Protein AF-A0A9P8MLI7-F1 (afdb_monomer)

pLDDT: mean 71.54, std 22.02, range [31.2, 94.94]

Structure (mmCIF, N/CA/C/O backbone):
data_AF-A0A9P8MLI7-F1
#
_entry.id   AF-A0A9P8MLI7-F1
#
loop_
_atom_site.group_PDB
_atom_site.id
_atom_site.type_symbol
_atom_site.label_atom_id
_atom_site.label_alt_id
_atom_site.label_comp_id
_atom_site.label_asym_id
_atom_site.label_entity_id
_atom_site.label_seq_id
_atom_site.pdbx_PDB_ins_code
_atom_site.Cartn_x
_atom_site.Cartn_y
_atom_site.Cartn_z
_atom_site.occupancy
_atom_site.B_iso_or_equiv
_atom_site.auth_seq_id
_atom_site.auth_comp_id
_atom_site.auth_asym_id
_atom_site.auth_atom_id
_atom_site.pdbx_PDB_model_num
ATOM 1 N N . MET A 1 1 ? 6.557 33.542 -41.504 1.00 33.62 1 MET A N 1
ATOM 2 C CA . MET A 1 1 ? 6.601 32.881 -42.824 1.00 33.62 1 MET A CA 1
ATOM 3 C C . MET A 1 1 ? 7.573 31.719 -42.678 1.00 33.62 1 MET A C 1
ATOM 5 O O . MET A 1 1 ? 8.743 31.958 -42.442 1.00 33.62 1 MET A O 1
ATOM 9 N N . THR A 1 2 ? 7.033 30.547 -42.335 1.00 35.81 2 THR A N 1
ATOM 10 C CA 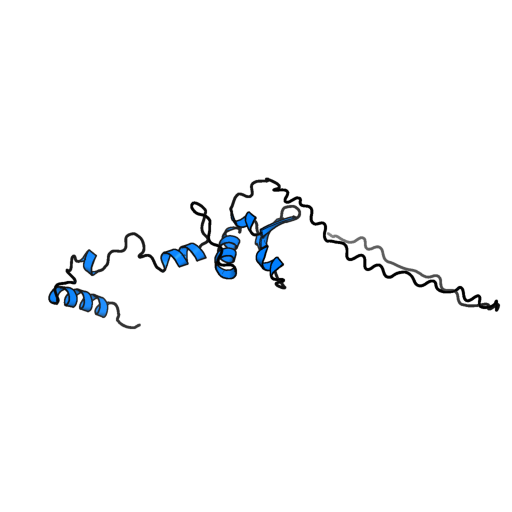. THR A 1 2 ? 6.918 29.338 -43.190 1.00 35.81 2 THR A CA 1
ATOM 11 C C . THR A 1 2 ? 8.073 28.351 -42.971 1.00 35.81 2 THR A C 1
ATOM 13 O O . THR A 1 2 ? 9.174 28.546 -43.465 1.00 35.81 2 THR A O 1
ATOM 16 N N . SER A 1 3 ? 7.773 27.270 -42.239 1.00 39.44 3 SER A N 1
ATOM 17 C CA . SER A 1 3 ? 8.160 25.900 -42.639 1.00 39.44 3 SER A CA 1
ATOM 18 C C . SER A 1 3 ? 7.579 25.632 -44.054 1.00 39.44 3 SER A C 1
ATOM 20 O O . SER A 1 3 ? 6.599 26.323 -44.370 1.00 39.44 3 SER A O 1
ATOM 22 N N . PRO A 1 4 ? 8.056 24.674 -44.888 1.00 49.69 4 PRO A N 1
ATOM 23 C CA . PRO A 1 4 ? 8.282 23.298 -44.430 1.00 49.69 4 PRO A CA 1
ATOM 24 C C . PRO A 1 4 ? 9.252 22.397 -45.253 1.00 49.69 4 PRO A C 1
ATOM 26 O O . PRO A 1 4 ? 9.899 22.830 -46.199 1.00 49.69 4 PRO A O 1
ATOM 29 N N . ASP A 1 5 ? 9.322 21.137 -44.809 1.00 32.91 5 ASP A N 1
ATOM 30 C CA . ASP A 1 5 ? 9.421 19.869 -45.556 1.00 32.91 5 ASP A CA 1
ATOM 31 C C . ASP A 1 5 ? 10.505 19.649 -46.626 1.00 32.91 5 ASP A C 1
ATOM 33 O O . ASP A 1 5 ? 10.458 20.161 -47.741 1.00 32.91 5 ASP A O 1
ATOM 37 N N . LEU A 1 6 ? 11.392 18.692 -46.329 1.00 37.69 6 LEU A N 1
ATOM 38 C CA . LEU A 1 6 ? 12.087 17.879 -47.327 1.00 37.69 6 LEU A CA 1
ATOM 39 C C . LEU A 1 6 ? 11.526 16.453 -47.264 1.00 37.69 6 LEU A C 1
ATOM 41 O O . LEU A 1 6 ? 12.043 15.578 -46.570 1.00 37.69 6 LEU A O 1
ATOM 45 N N . CYS A 1 7 ? 10.436 16.247 -48.000 1.00 33.88 7 CYS A N 1
ATOM 46 C CA . CYS A 1 7 ? 10.081 14.952 -48.563 1.00 33.88 7 CYS A CA 1
ATOM 47 C C . CYS A 1 7 ? 11.035 14.680 -49.735 1.00 33.88 7 CYS A C 1
ATOM 49 O O . CYS A 1 7 ? 11.196 15.539 -50.601 1.00 33.88 7 CYS A O 1
ATOM 51 N N . VAL A 1 8 ? 11.655 13.501 -49.785 1.00 40.34 8 VAL A N 1
ATOM 52 C CA . VAL A 1 8 ? 12.204 12.971 -51.039 1.00 40.34 8 VAL A CA 1
ATOM 53 C C . VAL A 1 8 ? 11.487 11.670 -51.340 1.00 40.34 8 VAL A C 1
ATOM 55 O O . VAL A 1 8 ? 11.559 10.698 -50.587 1.00 40.34 8 VAL A O 1
ATOM 58 N N . ASP A 1 9 ? 10.757 11.753 -52.442 1.00 31.20 9 ASP A N 1
ATOM 59 C CA . ASP A 1 9 ? 9.947 10.741 -53.083 1.00 31.20 9 ASP A CA 1
ATOM 60 C C . ASP A 1 9 ? 10.742 9.553 -53.627 1.00 31.20 9 ASP A C 1
ATOM 62 O O . ASP A 1 9 ? 11.930 9.610 -53.950 1.00 31.20 9 ASP A O 1
ATOM 66 N N . ILE A 1 10 ? 9.986 8.468 -53.739 1.00 35.88 10 ILE A N 1
ATOM 67 C CA . ILE A 1 10 ? 10.287 7.202 -54.394 1.00 35.88 10 ILE A CA 1
ATOM 68 C C . ILE A 1 10 ? 10.010 7.341 -55.904 1.00 35.88 10 ILE A C 1
ATOM 70 O O . ILE A 1 10 ? 9.126 8.099 -56.300 1.00 35.88 10 ILE A O 1
ATOM 74 N N . SER A 1 11 ? 10.637 6.454 -56.692 1.00 40.84 11 SER A N 1
ATOM 75 C CA . SER A 1 11 ? 10.323 6.040 -58.085 1.00 40.84 11 SER A CA 1
ATOM 76 C C . SER A 1 11 ? 11.246 6.680 -59.140 1.00 40.84 11 SER A C 1
ATOM 78 O O . SER A 1 11 ? 11.602 7.842 -59.031 1.00 40.84 11 SER A O 1
ATOM 80 N N . ASP A 1 12 ? 11.713 5.985 -60.18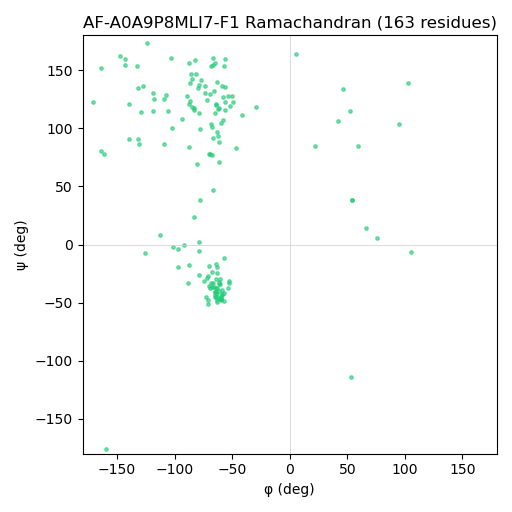2 1.00 33.06 12 ASP A N 1
ATOM 81 C CA . ASP A 1 12 ? 10.905 5.115 -61.032 1.00 33.06 12 ASP A CA 1
ATOM 82 C C . ASP A 1 12 ? 11.722 4.136 -61.918 1.00 33.06 12 ASP A C 1
ATOM 84 O O . ASP A 1 12 ? 12.866 4.388 -62.287 1.00 33.06 12 ASP A O 1
ATOM 88 N N . SER A 1 13 ? 11.046 3.017 -62.194 1.00 39.94 13 SER A N 1
ATOM 89 C CA . SER A 1 13 ? 10.980 2.168 -63.396 1.00 39.94 13 SER A CA 1
ATOM 90 C C . SER A 1 13 ? 12.206 1.694 -64.204 1.00 39.94 13 SER A C 1
ATOM 92 O O . SER A 1 13 ? 13.058 2.424 -64.695 1.00 39.94 13 SER A O 1
ATOM 94 N N . GLY A 1 14 ? 12.149 0.389 -64.503 1.00 32.62 14 GLY A N 1
ATOM 95 C CA . GLY A 1 14 ? 12.850 -0.272 -65.603 1.00 32.62 14 GLY A CA 1
ATOM 96 C C . GLY A 1 14 ? 12.253 -1.656 -65.885 1.00 32.62 14 GLY A C 1
ATOM 97 O O . GLY A 1 14 ? 12.766 -2.665 -65.410 1.00 32.62 14 GLY A O 1
ATOM 98 N N . PHE A 1 15 ? 11.132 -1.695 -66.613 1.00 35.47 15 PHE A N 1
ATOM 99 C CA . PHE A 1 15 ? 10.449 -2.907 -67.094 1.00 35.47 15 PHE A CA 1
ATOM 100 C C . PHE A 1 15 ? 11.164 -3.525 -68.314 1.00 35.47 15 PHE A C 1
ATOM 102 O O . PHE A 1 15 ? 11.568 -2.805 -69.224 1.00 35.47 15 PHE A O 1
ATOM 109 N N . GLY A 1 16 ? 11.224 -4.861 -68.388 1.00 33.25 16 GLY A N 1
ATOM 110 C CA . GLY A 1 16 ? 11.626 -5.614 -69.585 1.00 33.25 16 GLY A CA 1
ATOM 111 C C . GLY A 1 16 ? 11.383 -7.126 -69.442 1.00 33.25 16 GLY A C 1
ATOM 112 O O . GLY A 1 16 ? 11.856 -7.749 -68.497 1.00 33.25 16 GLY A O 1
ATOM 113 N N . SER A 1 17 ? 10.606 -7.698 -70.363 1.00 35.38 17 SER A N 1
ATOM 114 C CA . SER A 1 17 ? 9.955 -9.020 -70.314 1.00 35.38 17 SER A CA 1
ATOM 115 C C . SER A 1 17 ? 10.807 -10.240 -70.756 1.00 35.38 17 SER A C 1
ATOM 117 O O . SER A 1 17 ? 11.568 -10.157 -71.709 1.00 35.38 17 SER A O 1
ATOM 119 N N . VAL A 1 18 ? 10.607 -11.367 -70.043 1.00 37.12 18 VAL A N 1
ATOM 120 C CA . VAL A 1 18 ? 10.474 -12.832 -70.362 1.00 37.12 18 VAL A CA 1
ATOM 121 C C . VAL A 1 18 ? 10.697 -13.339 -71.825 1.00 37.12 18 VAL A C 1
ATOM 123 O O . VAL A 1 18 ? 10.368 -12.605 -72.749 1.00 37.12 18 VAL A O 1
ATOM 126 N N . PRO A 1 19 ? 10.904 -14.659 -72.106 1.00 45.84 19 PRO A N 1
ATOM 127 C CA . PRO A 1 19 ? 11.899 -15.670 -71.674 1.00 45.84 19 PRO A CA 1
ATOM 128 C C . PRO A 1 19 ? 12.649 -16.330 -72.876 1.00 45.84 19 PRO A C 1
ATOM 130 O O . PRO A 1 19 ? 12.228 -16.219 -74.023 1.00 45.84 19 PRO A O 1
ATOM 133 N N . ASN A 1 20 ? 13.675 -17.163 -72.638 1.00 34.66 20 ASN A N 1
ATOM 134 C CA . ASN A 1 20 ? 14.038 -18.219 -73.601 1.00 34.66 20 ASN A CA 1
ATOM 135 C C . ASN A 1 20 ? 14.411 -19.525 -72.883 1.00 34.66 20 ASN A C 1
ATOM 137 O O . ASN A 1 20 ? 15.301 -19.562 -72.034 1.00 34.66 20 ASN A O 1
ATOM 141 N N . GLN A 1 21 ? 13.673 -20.586 -73.206 1.00 34.41 21 GLN A N 1
ATOM 142 C CA . GLN A 1 21 ? 13.802 -21.925 -72.647 1.00 34.41 21 GLN A CA 1
ATOM 143 C C . GLN A 1 21 ? 14.979 -22.674 -73.287 1.00 34.41 21 GLN A C 1
ATOM 145 O O . GLN A 1 21 ? 15.117 -22.717 -74.507 1.00 34.41 21 GLN A O 1
ATOM 150 N N . ARG A 1 22 ? 15.761 -23.387 -72.469 1.00 36.50 22 ARG A N 1
ATOM 151 C CA . ARG A 1 22 ? 16.437 -24.626 -72.885 1.00 36.50 22 ARG A CA 1
ATOM 152 C C . ARG A 1 22 ? 16.204 -25.709 -71.827 1.00 36.50 22 ARG A C 1
ATOM 154 O O . ARG A 1 22 ? 16.336 -25.414 -70.639 1.00 36.50 22 ARG A O 1
ATOM 161 N N . PRO A 1 23 ? 15.857 -26.946 -72.222 1.00 41.31 23 PRO A N 1
ATOM 162 C CA . PRO A 1 23 ? 15.569 -28.019 -71.286 1.00 41.31 23 PRO A CA 1
ATOM 163 C C . PRO A 1 23 ? 16.869 -28.743 -70.927 1.00 41.31 23 PRO A C 1
ATOM 165 O O . PRO A 1 23 ? 17.542 -29.295 -71.793 1.00 41.31 23 PRO A O 1
ATOM 168 N N . ALA A 1 24 ? 17.222 -28.778 -69.647 1.00 36.75 24 ALA A N 1
ATOM 169 C CA . ALA A 1 24 ? 18.289 -29.645 -69.160 1.00 36.75 24 ALA A CA 1
ATOM 170 C C . ALA A 1 24 ? 17.878 -30.261 -67.820 1.00 36.75 24 ALA A C 1
ATOM 172 O O . ALA A 1 24 ? 18.044 -29.688 -66.752 1.00 36.75 24 ALA A O 1
ATOM 173 N N . GLN A 1 25 ? 17.249 -31.427 -67.953 1.00 38.88 25 GLN A N 1
ATOM 174 C CA . GLN A 1 25 ? 17.403 -32.614 -67.115 1.00 38.88 25 GLN A CA 1
ATOM 175 C C . GLN A 1 25 ? 17.492 -32.407 -65.593 1.00 38.88 25 GLN A C 1
ATOM 177 O O . GLN A 1 25 ? 18.519 -32.071 -65.010 1.00 38.88 25 GLN A O 1
ATOM 182 N N . ARG A 1 26 ? 16.377 -32.774 -64.952 1.00 41.56 26 ARG A N 1
ATOM 183 C CA . ARG A 1 26 ? 16.246 -33.109 -63.534 1.00 41.56 26 ARG A CA 1
ATOM 184 C C . ARG A 1 26 ? 17.430 -33.961 -63.050 1.00 41.56 26 ARG A C 1
ATOM 186 O O . ARG A 1 26 ? 17.503 -35.146 -63.362 1.00 41.56 26 ARG A O 1
ATOM 193 N N . ARG A 1 27 ? 18.276 -33.401 -62.186 1.00 37.66 27 ARG A N 1
ATOM 194 C CA . ARG A 1 27 ? 18.961 -34.181 -61.147 1.00 37.66 27 ARG A CA 1
ATOM 195 C C . ARG A 1 27 ? 18.252 -33.924 -59.828 1.00 37.66 27 ARG A C 1
ATOM 197 O O . ARG A 1 27 ? 18.441 -32.893 -59.192 1.00 37.66 27 ARG A O 1
ATOM 204 N N . ILE A 1 28 ? 17.400 -34.870 -59.451 1.00 40.69 28 ILE A N 1
ATOM 205 C CA . ILE A 1 28 ? 16.862 -34.969 -58.098 1.00 40.69 28 ILE A CA 1
ATOM 206 C C . ILE A 1 28 ? 18.046 -35.363 -57.211 1.00 40.69 28 ILE A C 1
ATOM 208 O O . ILE A 1 28 ? 18.511 -36.499 -57.259 1.00 40.69 28 ILE A O 1
ATOM 212 N N . LEU A 1 29 ? 18.584 -34.404 -56.462 1.00 44.50 29 LEU A N 1
ATOM 213 C CA . LEU A 1 29 ? 19.492 -34.696 -55.357 1.00 44.50 29 LEU A CA 1
ATOM 214 C C . LEU A 1 29 ? 18.654 -35.262 -54.201 1.00 44.50 29 LEU A C 1
ATOM 216 O O . LEU A 1 29 ? 17.581 -34.716 -53.928 1.00 44.50 29 LEU A O 1
ATOM 220 N N . PRO A 1 30 ? 19.095 -36.331 -53.514 1.00 45.84 30 PRO A N 1
ATOM 221 C CA . PRO A 1 30 ? 18.380 -36.825 -52.348 1.00 45.84 30 PRO A CA 1
ATOM 222 C C . PRO A 1 30 ? 18.364 -35.733 -51.270 1.00 45.84 30 PRO A C 1
ATOM 224 O O . PRO A 1 30 ? 19.407 -35.313 -50.767 1.00 45.84 30 PRO A O 1
ATOM 227 N N . VAL A 1 31 ? 17.159 -35.256 -50.943 1.00 47.28 31 VAL A N 1
ATOM 228 C CA . VAL A 1 31 ? 16.891 -34.432 -49.762 1.00 47.28 31 VAL A CA 1
ATOM 229 C C . VAL A 1 31 ? 17.333 -35.238 -48.549 1.00 47.28 31 VAL A C 1
ATOM 231 O O . VAL A 1 31 ? 16.699 -36.221 -48.175 1.00 47.28 31 VAL A O 1
ATOM 234 N N . GLN A 1 32 ? 18.446 -34.831 -47.948 1.00 44.44 32 GLN A N 1
ATOM 235 C CA . GLN A 1 32 ? 18.831 -35.344 -46.645 1.00 44.44 32 GLN A CA 1
ATOM 236 C C . GLN A 1 32 ? 17.878 -34.743 -45.605 1.00 44.44 32 GLN A C 1
ATOM 238 O O . GLN A 1 32 ? 17.749 -33.512 -45.551 1.00 44.44 32 GLN A O 1
ATOM 243 N N . PRO A 1 33 ? 17.184 -35.555 -44.789 1.00 44.25 33 PRO A N 1
ATOM 244 C CA . PRO A 1 33 ? 16.320 -35.027 -43.750 1.00 44.25 33 PRO A CA 1
ATOM 245 C C . PRO A 1 33 ? 17.189 -34.298 -42.722 1.00 44.25 33 PRO A C 1
ATOM 247 O O . PRO A 1 33 ? 18.009 -34.899 -42.028 1.00 44.25 33 PRO A O 1
ATOM 250 N N . ARG A 1 34 ? 17.025 -32.973 -42.637 1.00 50.72 34 ARG A N 1
ATOM 251 C CA . ARG A 1 34 ? 17.620 -32.171 -41.564 1.00 50.72 34 ARG A CA 1
ATOM 252 C C . ARG A 1 34 ? 17.102 -32.720 -40.231 1.00 50.72 34 ARG A C 1
ATOM 254 O O . ARG A 1 34 ? 15.882 -32.792 -40.069 1.00 50.72 34 ARG A O 1
ATOM 261 N N . PRO A 1 35 ? 17.966 -33.065 -39.262 1.00 48.56 35 PRO A N 1
ATOM 262 C CA . PRO A 1 35 ? 17.492 -33.384 -37.929 1.00 48.56 35 PRO A CA 1
ATOM 263 C C . PRO A 1 35 ? 16.807 -32.134 -37.372 1.00 48.56 35 PRO A C 1
ATOM 265 O O . PRO A 1 35 ? 17.443 -31.088 -37.224 1.00 48.56 35 PRO A O 1
ATOM 268 N N . LEU A 1 36 ? 15.507 -32.226 -37.083 1.00 54.66 36 LEU A N 1
ATOM 269 C CA . LEU A 1 36 ? 14.789 -31.227 -36.299 1.00 54.66 36 LEU A CA 1
ATOM 270 C C . LEU A 1 36 ? 15.316 -31.281 -34.865 1.00 54.66 36 LEU A C 1
ATOM 272 O O . LEU A 1 36 ? 14.671 -31.817 -33.964 1.00 54.66 36 LEU A O 1
ATOM 276 N N . TYR A 1 37 ? 16.493 -30.707 -34.632 1.00 46.03 37 TYR A N 1
ATOM 277 C CA . TYR A 1 37 ? 16.851 -30.315 -33.287 1.00 46.03 37 TYR A CA 1
ATOM 278 C C . TYR A 1 37 ? 15.909 -29.161 -32.922 1.00 46.03 37 TYR A C 1
ATOM 280 O O . TYR A 1 37 ? 16.061 -28.012 -33.335 1.00 46.03 37 TYR A O 1
ATOM 288 N N . ARG A 1 38 ? 14.867 -29.469 -32.148 1.00 54.50 38 ARG A N 1
ATOM 289 C CA . ARG A 1 38 ? 14.233 -28.461 -31.304 1.00 54.50 38 ARG A CA 1
ATOM 290 C C . ARG A 1 38 ? 15.307 -27.997 -30.325 1.00 54.50 38 ARG A C 1
ATOM 292 O O . ARG A 1 38 ? 15.408 -28.530 -29.224 1.00 54.50 38 A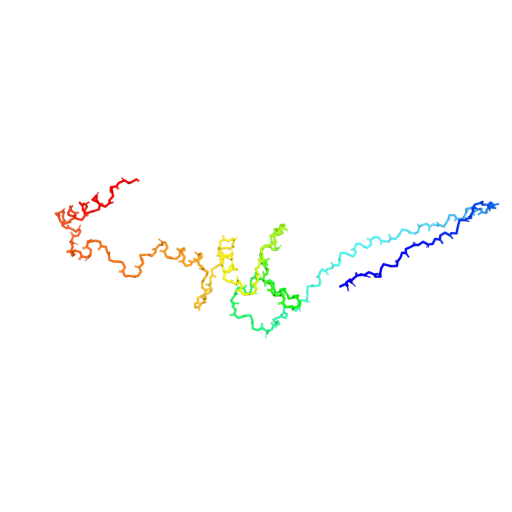RG A O 1
ATOM 299 N N . LEU A 1 39 ? 16.099 -26.993 -30.704 1.00 50.28 39 LEU A N 1
ATOM 300 C CA . LEU A 1 39 ? 16.820 -26.188 -29.728 1.00 50.28 39 LEU A CA 1
ATOM 301 C C . LEU A 1 39 ? 15.763 -25.345 -29.007 1.00 50.28 39 LEU A C 1
ATOM 303 O O . LEU A 1 39 ? 15.550 -24.167 -29.288 1.00 50.28 39 LEU A O 1
ATOM 307 N N . ARG A 1 40 ? 15.047 -25.979 -28.075 1.00 53.47 40 ARG A N 1
ATOM 308 C CA . ARG A 1 40 ? 14.408 -25.264 -26.980 1.00 53.47 40 ARG A CA 1
ATOM 309 C C . ARG A 1 40 ? 15.581 -24.645 -26.235 1.00 53.47 40 ARG A C 1
ATOM 311 O O . ARG A 1 40 ? 16.231 -25.337 -25.461 1.00 53.47 40 ARG A O 1
ATOM 318 N N . ARG A 1 41 ? 15.934 -23.397 -26.563 1.00 53.41 41 ARG A N 1
ATOM 319 C CA . ARG A 1 41 ? 16.935 -22.659 -25.791 1.00 53.41 41 ARG A CA 1
ATOM 320 C C . ARG A 1 41 ? 16.476 -22.758 -24.336 1.00 53.41 41 ARG A C 1
ATOM 322 O O . ARG A 1 41 ? 15.354 -22.326 -24.053 1.00 53.41 41 ARG A O 1
ATOM 329 N N . PRO A 1 42 ? 17.259 -23.351 -23.423 1.00 53.97 42 PRO A N 1
ATOM 330 C CA . PRO A 1 42 ? 17.028 -23.102 -22.018 1.00 53.97 42 PRO A CA 1
ATOM 331 C C . PRO A 1 42 ? 17.119 -21.585 -21.869 1.00 53.97 42 PRO A C 1
ATOM 333 O O . PRO A 1 42 ? 18.106 -20.983 -22.299 1.00 53.97 42 PRO A O 1
ATOM 336 N N . PHE A 1 43 ? 16.066 -20.949 -21.352 1.00 48.34 43 PHE A N 1
ATOM 337 C CA . PHE A 1 43 ? 16.195 -19.587 -20.841 1.00 48.34 43 PHE A CA 1
ATOM 338 C C . PHE A 1 43 ? 17.420 -19.613 -19.918 1.00 48.34 43 PHE A C 1
ATOM 340 O O . PHE A 1 43 ? 17.443 -20.488 -19.048 1.00 48.34 43 PHE A O 1
ATOM 347 N N . PRO A 1 44 ? 18.458 -18.785 -20.130 1.00 47.94 44 PRO A N 1
ATOM 348 C CA . PRO A 1 44 ? 19.659 -18.864 -19.316 1.00 47.94 44 PRO A CA 1
ATOM 349 C C . PRO A 1 44 ? 19.278 -18.628 -17.852 1.00 47.94 44 PRO A C 1
ATOM 351 O O . PRO A 1 44 ? 18.964 -17.516 -17.434 1.00 47.94 44 PRO A O 1
ATOM 354 N N . GLN A 1 45 ? 19.262 -19.716 -17.083 1.00 52.75 45 GLN A N 1
ATOM 355 C CA . GLN A 1 45 ? 19.124 -19.721 -15.633 1.00 52.75 45 GLN A CA 1
ATOM 356 C C . GLN A 1 45 ? 20.503 -19.417 -15.040 1.00 52.75 45 GLN A C 1
ATOM 358 O O . GLN A 1 45 ? 21.176 -20.290 -14.512 1.00 52.75 45 GLN A O 1
ATOM 363 N N . ALA A 1 46 ? 20.952 -18.178 -15.218 1.00 45.97 46 ALA A N 1
ATOM 364 C CA . ALA A 1 46 ? 22.106 -17.583 -14.545 1.00 45.97 46 ALA A CA 1
ATOM 365 C C . ALA A 1 46 ? 21.953 -16.063 -14.698 1.00 45.97 46 ALA A C 1
ATOM 367 O O . ALA A 1 46 ? 22.328 -15.481 -15.707 1.00 45.97 46 ALA A O 1
ATOM 368 N N . MET A 1 47 ? 21.087 -15.453 -13.893 1.00 49.81 47 MET A N 1
ATOM 369 C CA . MET A 1 47 ? 21.476 -14.794 -12.643 1.00 49.81 47 MET A CA 1
ATOM 370 C C . MET A 1 47 ? 22.491 -13.677 -12.873 1.00 49.81 47 MET A C 1
ATOM 372 O O . MET A 1 47 ? 23.681 -13.788 -12.608 1.00 49.81 47 MET A O 1
ATOM 376 N N . ASN A 1 48 ? 21.938 -12.527 -13.203 1.00 39.66 48 ASN A N 1
ATOM 377 C CA . ASN A 1 48 ? 22.314 -11.300 -12.552 1.00 39.66 48 ASN A CA 1
ATOM 378 C C . ASN A 1 48 ? 20.995 -10.644 -12.159 1.00 39.66 48 ASN A C 1
ATOM 380 O O . ASN A 1 48 ? 20.466 -9.783 -12.855 1.00 39.66 48 ASN A O 1
ATOM 384 N N . THR A 1 49 ? 20.483 -11.012 -10.980 1.00 48.00 49 THR A N 1
ATOM 385 C CA . THR A 1 49 ? 19.889 -9.997 -10.109 1.00 48.00 49 THR A CA 1
ATOM 386 C C . THR A 1 49 ? 21.015 -9.022 -9.776 1.00 48.00 49 THR A C 1
ATOM 388 O O . THR A 1 49 ? 21.569 -9.017 -8.676 1.00 48.00 49 THR A O 1
ATOM 391 N N . THR A 1 50 ? 21.438 -8.220 -10.751 1.00 43.31 50 THR A N 1
ATOM 392 C CA . THR A 1 50 ? 22.095 -6.978 -10.421 1.00 43.31 50 THR A CA 1
ATOM 393 C C . THR A 1 50 ? 21.004 -6.217 -9.695 1.00 43.31 50 THR A C 1
ATOM 395 O O . THR A 1 50 ? 20.117 -5.607 -10.283 1.00 43.31 50 THR A O 1
ATOM 398 N N . ASN A 1 51 ? 21.055 -6.298 -8.367 1.00 49.22 51 ASN A N 1
ATOM 399 C CA . ASN A 1 51 ? 20.821 -5.135 -7.546 1.00 49.22 51 ASN A CA 1
ATOM 400 C C . ASN A 1 51 ? 21.666 -4.031 -8.185 1.00 49.22 51 ASN A C 1
ATOM 402 O O . ASN A 1 51 ? 22.820 -3.825 -7.817 1.00 49.22 51 ASN A O 1
ATOM 406 N N . ARG A 1 52 ? 21.147 -3.368 -9.225 1.00 45.97 52 ARG A N 1
ATOM 407 C CA . ARG A 1 52 ? 21.645 -2.061 -9.599 1.00 45.97 52 ARG A CA 1
ATOM 408 C C . ARG A 1 52 ? 21.237 -1.208 -8.422 1.00 45.97 52 ARG A C 1
ATOM 410 O O . ARG A 1 52 ? 20.112 -0.736 -8.328 1.00 45.97 52 ARG A O 1
ATOM 417 N N . ALA A 1 53 ? 22.170 -1.130 -7.484 1.00 45.38 53 ALA A N 1
ATOM 418 C CA . ALA A 1 53 ? 22.139 -0.390 -6.244 1.00 45.38 53 ALA A CA 1
ATOM 419 C C . ALA A 1 53 ? 22.137 1.124 -6.513 1.00 45.38 53 ALA A C 1
ATOM 421 O O . ALA A 1 53 ? 22.889 1.878 -5.910 1.00 45.38 53 ALA A O 1
ATOM 422 N N . ARG A 1 54 ? 21.294 1.593 -7.438 1.00 51.03 54 ARG A N 1
ATOM 423 C CA . ARG A 1 54 ? 20.831 2.974 -7.450 1.00 51.03 54 ARG A CA 1
ATOM 424 C C . ARG A 1 54 ? 19.601 2.981 -6.562 1.00 51.03 54 ARG A C 1
ATOM 426 O O . ARG A 1 54 ? 18.502 2.756 -7.053 1.00 51.03 54 ARG A O 1
ATOM 433 N N . GLU A 1 55 ? 19.844 3.099 -5.255 1.00 52.62 55 GLU A N 1
ATOM 434 C CA . GLU A 1 55 ? 18.851 3.307 -4.195 1.00 52.62 55 GLU A CA 1
ATOM 435 C C . GLU A 1 55 ? 17.428 2.876 -4.581 1.00 52.62 55 GLU A C 1
ATOM 437 O O . GLU A 1 55 ? 16.590 3.681 -5.001 1.00 52.62 55 GLU A O 1
ATOM 442 N N . THR A 1 56 ? 17.108 1.597 -4.423 1.00 55.22 56 THR A N 1
ATOM 443 C CA . THR A 1 56 ? 15.710 1.179 -4.324 1.00 55.22 56 THR A CA 1
ATOM 444 C C . THR A 1 56 ? 15.179 1.703 -2.987 1.00 55.22 56 THR A C 1
ATOM 446 O O . THR A 1 56 ? 15.113 0.991 -1.990 1.00 55.22 56 THR A O 1
ATOM 449 N N . ARG A 1 57 ? 14.860 3.010 -2.955 1.00 68.75 57 ARG A N 1
ATOM 450 C CA . ARG A 1 57 ? 14.522 3.812 -1.759 1.00 68.75 57 ARG A CA 1
ATOM 451 C C . ARG A 1 57 ? 13.336 3.271 -0.961 1.00 68.75 57 ARG A C 1
ATOM 453 O O . ARG A 1 57 ? 13.091 3.713 0.158 1.00 68.75 57 ARG A O 1
ATOM 460 N N . CYS A 1 58 ? 12.593 2.313 -1.502 1.00 80.75 58 CYS A N 1
ATOM 461 C CA . CYS A 1 58 ? 11.484 1.694 -0.805 1.00 80.75 58 CYS A CA 1
ATOM 462 C C . CYS A 1 58 ? 11.343 0.197 -1.083 1.00 80.75 58 CYS A C 1
ATOM 464 O O . CYS A 1 58 ? 11.828 -0.356 -2.067 1.00 80.75 58 CYS A O 1
ATOM 466 N N . TRP A 1 59 ? 10.641 -0.467 -0.172 1.00 90.69 59 TRP A N 1
ATOM 467 C CA . TRP A 1 59 ? 10.538 -1.921 -0.116 1.00 90.69 59 TRP A CA 1
ATOM 468 C C . TRP A 1 59 ? 9.768 -2.540 -1.298 1.00 90.69 59 TRP A C 1
ATOM 470 O O . TRP A 1 59 ? 10.013 -3.694 -1.636 1.00 90.69 59 TRP A O 1
ATOM 480 N N . ALA A 1 60 ? 8.880 -1.788 -1.962 1.00 90.06 60 ALA A N 1
ATOM 481 C CA . ALA A 1 60 ? 8.081 -2.303 -3.082 1.00 90.06 60 ALA A CA 1
ATOM 482 C C . ALA A 1 60 ? 8.922 -2.730 -4.289 1.00 90.06 60 ALA A C 1
ATOM 484 O O . ALA A 1 60 ? 8.492 -3.584 -5.064 1.00 90.06 60 ALA A O 1
ATOM 485 N N . TRP A 1 61 ? 10.128 -2.183 -4.447 1.00 89.50 61 TRP A N 1
ATOM 486 C CA . TRP A 1 61 ? 11.030 -2.562 -5.535 1.00 89.50 61 TRP A CA 1
ATOM 487 C C . TRP A 1 61 ? 11.490 -4.023 -5.466 1.00 89.50 61 TRP A C 1
ATOM 489 O O . TRP A 1 61 ? 11.916 -4.567 -6.473 1.00 89.50 61 TRP A O 1
ATOM 499 N N . GLN A 1 62 ? 11.345 -4.693 -4.320 1.00 90.00 62 GLN A N 1
ATOM 500 C CA . GLN A 1 62 ? 11.592 -6.136 -4.207 1.00 90.00 62 GLN A CA 1
ATOM 501 C C . GLN A 1 62 ? 10.526 -6.979 -4.932 1.00 90.00 62 GLN A C 1
ATOM 503 O O . GLN A 1 62 ? 10.760 -8.148 -5.222 1.00 90.00 62 GLN A O 1
ATOM 508 N N . PHE A 1 63 ? 9.362 -6.392 -5.228 1.00 90.69 63 PHE A N 1
ATOM 509 C CA . PHE A 1 63 ? 8.200 -7.066 -5.816 1.00 90.69 63 PHE A CA 1
ATOM 510 C C . PHE A 1 63 ? 7.884 -6.602 -7.245 1.00 90.69 63 PHE A C 1
ATOM 512 O O . PHE A 1 63 ? 6.845 -6.966 -7.805 1.00 90.69 63 PHE A O 1
ATOM 519 N N . GLY A 1 64 ? 8.756 -5.798 -7.852 1.00 91.50 64 GLY A N 1
ATOM 520 C CA . GLY A 1 64 ? 8.558 -5.304 -9.206 1.00 91.50 64 GLY A CA 1
ATOM 521 C C . GLY A 1 64 ? 9.855 -5.117 -9.970 1.00 91.50 64 GLY A C 1
ATOM 522 O O . GLY A 1 64 ? 10.939 -5.067 -9.398 1.00 91.50 64 GLY A O 1
ATOM 523 N N . TYR A 1 65 ? 9.721 -5.036 -11.285 1.00 90.06 65 TYR A N 1
ATOM 524 C CA . TYR A 1 65 ? 10.816 -4.719 -12.185 1.00 90.06 65 TYR A CA 1
ATOM 525 C C . TYR A 1 65 ? 10.954 -3.207 -12.327 1.00 90.06 65 TYR A C 1
ATOM 527 O O . TYR A 1 65 ? 9.955 -2.494 -12.433 1.00 90.06 65 TYR A O 1
ATOM 535 N N . ASP A 1 66 ? 12.200 -2.746 -12.344 1.00 89.75 66 ASP A N 1
ATOM 536 C CA . ASP A 1 66 ? 12.564 -1.360 -12.612 1.00 89.75 66 ASP A CA 1
ATOM 537 C C . ASP A 1 66 ? 12.858 -1.195 -14.099 1.00 89.75 66 ASP A C 1
ATOM 539 O O . ASP A 1 66 ? 13.850 -1.722 -14.608 1.00 89.75 66 ASP A O 1
ATOM 543 N N . ILE A 1 67 ? 11.955 -0.516 -14.803 1.00 88.94 67 ILE A N 1
ATOM 544 C CA . ILE A 1 67 ? 12.119 -0.192 -16.216 1.00 88.94 67 ILE A CA 1
ATOM 545 C C . ILE A 1 67 ? 12.452 1.285 -16.317 1.00 88.94 67 ILE A C 1
ATOM 547 O O . ILE A 1 67 ? 11.626 2.141 -16.003 1.00 88.94 67 ILE A O 1
ATOM 551 N N . GLN A 1 68 ? 13.665 1.563 -16.781 1.00 88.88 68 GLN A N 1
ATOM 552 C CA . GLN A 1 68 ? 14.136 2.910 -17.050 1.00 88.88 68 GLN A CA 1
ATOM 553 C C . GLN A 1 68 ? 14.245 3.106 -18.565 1.00 88.88 68 GLN A C 1
ATOM 555 O O . GLN A 1 68 ? 14.918 2.325 -19.242 1.00 88.88 68 GLN A O 1
ATOM 560 N N . LYS A 1 69 ? 13.590 4.139 -19.089 1.00 87.56 69 LYS A N 1
ATOM 561 C CA . LYS A 1 69 ? 13.706 4.582 -20.477 1.00 87.56 69 LYS A CA 1
ATOM 562 C C . LYS A 1 69 ? 13.980 6.080 -20.467 1.00 87.56 69 LYS A C 1
ATOM 564 O O . LYS A 1 69 ? 13.104 6.831 -20.073 1.00 87.56 69 LYS A O 1
ATOM 569 N N . GLU A 1 70 ? 15.163 6.493 -20.918 1.00 87.25 70 GLU A N 1
ATOM 570 C CA . GLU A 1 70 ? 15.573 7.907 -20.898 1.00 87.25 70 GLU A CA 1
ATOM 571 C C . GLU A 1 70 ? 15.403 8.485 -19.474 1.00 87.25 70 GLU A C 1
ATOM 573 O O . GLU A 1 70 ? 16.051 7.985 -18.544 1.00 87.25 70 GLU A O 1
ATOM 578 N N . ASP A 1 71 ? 14.491 9.444 -19.301 1.00 84.81 71 ASP A N 1
ATOM 579 C CA . ASP A 1 71 ? 14.129 10.061 -18.019 1.00 84.81 71 ASP A CA 1
ATOM 580 C C . ASP A 1 71 ? 12.872 9.453 -17.362 1.00 84.81 71 ASP A C 1
ATOM 582 O O . ASP A 1 71 ? 12.548 9.768 -16.217 1.00 84.81 71 ASP A O 1
ATOM 586 N N . ASP A 1 72 ? 12.204 8.508 -18.025 1.00 86.94 72 ASP A N 1
ATOM 587 C CA . ASP A 1 72 ? 11.062 7.784 -17.476 1.00 86.94 72 ASP A CA 1
ATOM 588 C C . ASP A 1 72 ? 11.524 6.572 -16.666 1.00 86.94 72 ASP A C 1
ATOM 590 O O . ASP A 1 72 ? 12.160 5.643 -17.177 1.00 86.94 72 ASP A O 1
ATOM 594 N N . ARG A 1 73 ? 11.121 6.517 -15.396 1.00 88.56 73 ARG A N 1
ATOM 595 C CA . ARG A 1 73 ? 11.316 5.342 -14.540 1.00 88.56 73 ARG A CA 1
ATOM 596 C C . ARG A 1 73 ? 9.976 4.781 -14.090 1.00 88.56 73 ARG A C 1
ATOM 598 O O . ARG A 1 73 ? 9.164 5.485 -13.489 1.00 88.56 73 ARG A O 1
ATOM 605 N N . ARG A 1 74 ? 9.752 3.489 -14.337 1.00 91.44 74 ARG A N 1
ATOM 606 C CA . ARG A 1 74 ? 8.504 2.790 -14.011 1.00 91.44 74 ARG A CA 1
ATOM 607 C C . ARG A 1 74 ? 8.765 1.527 -13.201 1.00 91.44 74 ARG A C 1
ATOM 609 O O . ARG A 1 74 ? 9.639 0.726 -13.517 1.00 91.44 74 ARG A O 1
ATOM 616 N N . TRP A 1 75 ? 7.940 1.334 -12.182 1.00 92.50 75 TRP A N 1
ATOM 6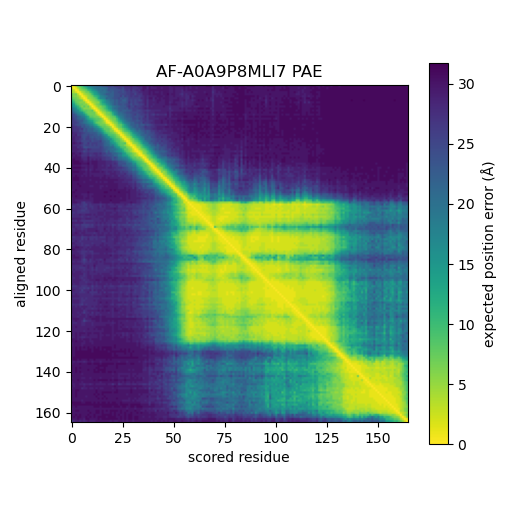17 C CA . TRP A 1 75 ? 7.801 0.090 -11.443 1.00 92.50 75 TRP A CA 1
ATOM 618 C C . TRP A 1 75 ? 6.740 -0.778 -12.119 1.00 92.50 75 TRP A C 1
ATOM 620 O O . TRP A 1 75 ? 5.617 -0.322 -12.335 1.00 92.50 75 TRP A O 1
ATOM 630 N N . ILE A 1 76 ? 7.062 -2.033 -12.431 1.00 92.19 76 ILE A N 1
ATOM 631 C CA . ILE A 1 76 ? 6.102 -3.000 -12.985 1.00 92.19 76 ILE A CA 1
ATOM 632 C C . ILE A 1 76 ? 5.961 -4.188 -12.049 1.00 92.19 76 ILE A C 1
ATOM 634 O O . ILE A 1 76 ? 6.956 -4.798 -11.668 1.00 92.19 76 ILE A O 1
ATOM 638 N N . CYS A 1 77 ? 4.728 -4.569 -11.723 1.00 93.94 77 CYS A N 1
ATOM 639 C CA . CYS A 1 77 ? 4.482 -5.674 -10.808 1.00 93.94 77 CYS A CA 1
ATOM 640 C C . CYS A 1 77 ? 4.988 -7.016 -11.360 1.00 93.94 77 CYS A C 1
ATOM 642 O O . CYS A 1 77 ? 4.515 -7.519 -12.384 1.00 93.94 77 CYS A O 1
ATOM 644 N N . GLN A 1 78 ? 5.901 -7.652 -10.622 1.00 93.44 78 GLN A N 1
ATOM 645 C CA . GLN A 1 78 ? 6.446 -8.957 -10.983 1.00 93.44 78 GLN A CA 1
ATOM 646 C C . GLN A 1 78 ? 5.400 -10.071 -10.852 1.00 93.44 78 GLN A C 1
ATOM 648 O O . GLN A 1 78 ? 5.360 -10.987 -11.675 1.00 93.44 78 GLN A O 1
ATOM 653 N N . ALA A 1 79 ? 4.541 -10.006 -9.832 1.00 91.88 79 ALA A N 1
ATOM 654 C CA . ALA A 1 79 ? 3.504 -11.008 -9.606 1.00 91.88 79 ALA A CA 1
ATOM 655 C C . ALA A 1 79 ? 2.428 -10.979 -10.707 1.00 91.88 79 ALA A C 1
ATOM 657 O O . ALA A 1 79 ? 1.992 -12.045 -11.141 1.00 91.88 79 ALA A O 1
ATOM 658 N N . CYS A 1 80 ? 2.061 -9.800 -11.223 1.00 93.19 80 CYS A N 1
ATOM 659 C CA . CYS A 1 80 ? 1.177 -9.683 -12.388 1.00 93.19 80 CYS A CA 1
ATOM 660 C C . CYS A 1 80 ? 1.766 -10.372 -13.626 1.00 93.19 80 CYS A C 1
ATOM 662 O O . CYS A 1 80 ? 1.087 -11.172 -14.268 1.00 93.19 80 CYS A O 1
ATOM 664 N N . ILE A 1 81 ? 3.048 -10.130 -13.917 1.00 90.25 81 ILE A N 1
ATOM 665 C CA . ILE A 1 81 ? 3.737 -10.759 -15.054 1.00 90.25 81 ILE A CA 1
ATOM 666 C C . ILE A 1 81 ? 3.774 -12.282 -14.895 1.00 90.25 81 ILE A C 1
ATOM 668 O O . ILE A 1 81 ? 3.440 -13.006 -15.829 1.00 90.25 81 ILE A O 1
ATOM 672 N N . ARG A 1 82 ? 4.122 -12.787 -13.703 1.00 89.94 82 ARG A N 1
ATOM 673 C CA . ARG A 1 82 ? 4.156 -14.236 -13.427 1.00 89.94 82 ARG A CA 1
ATOM 674 C C . ARG A 1 82 ? 2.787 -14.902 -13.579 1.00 89.94 82 ARG A C 1
ATOM 676 O O . ARG A 1 82 ? 2.725 -16.059 -13.977 1.00 89.94 82 ARG A O 1
ATOM 683 N N . LYS A 1 83 ? 1.701 -14.181 -13.284 1.00 88.81 83 LYS A N 1
ATOM 684 C CA . LYS A 1 83 ? 0.316 -14.636 -13.493 1.00 88.81 83 LYS A CA 1
ATOM 685 C C . LYS A 1 83 ? -0.151 -14.523 -14.955 1.00 88.81 83 LYS A C 1
ATOM 687 O O . LYS A 1 83 ? -1.302 -14.839 -15.233 1.00 88.81 83 LYS A O 1
ATOM 692 N N . ASN A 1 84 ? 0.713 -14.081 -15.874 1.00 82.50 84 ASN A N 1
ATOM 693 C CA . ASN A 1 84 ? 0.413 -13.863 -17.291 1.00 82.50 84 ASN A CA 1
ATOM 694 C C . ASN A 1 84 ? -0.804 -12.948 -17.528 1.00 82.50 84 ASN A C 1
ATOM 696 O O . ASN A 1 84 ? -1.615 -13.178 -18.425 1.00 82.50 84 ASN A O 1
ATOM 700 N N . THR A 1 85 ? -0.963 -11.909 -16.702 1.00 79.38 85 THR A N 1
ATOM 701 C CA . THR A 1 85 ? -2.016 -10.911 -16.920 1.00 79.38 85 THR A CA 1
ATOM 702 C C . THR A 1 85 ? -1.737 -10.151 -18.214 1.00 79.38 85 THR A C 1
ATOM 704 O O . THR A 1 85 ? -0.624 -9.650 -18.373 1.00 79.38 85 THR A O 1
ATOM 707 N N . LEU A 1 86 ? -2.745 -9.997 -19.083 1.00 78.56 86 LEU A N 1
ATOM 708 C CA . LEU A 1 86 ? -2.621 -9.289 -20.370 1.00 78.56 86 LEU A CA 1
ATOM 709 C C . LEU A 1 86 ? -2.034 -7.876 -20.225 1.00 78.56 86 LEU A C 1
ATOM 711 O O . LEU A 1 86 ? -1.296 -7.422 -21.090 1.00 78.56 86 LEU A O 1
ATOM 715 N N . HIS A 1 87 ? -2.331 -7.209 -19.108 1.00 84.19 87 HIS A N 1
ATOM 716 C CA . HIS A 1 87 ? -1.819 -5.882 -18.787 1.00 84.19 87 HIS A CA 1
ATOM 717 C C . HIS A 1 87 ? -1.278 -5.874 -17.355 1.00 84.19 87 HIS A C 1
ATOM 719 O O . HIS A 1 87 ? -2.036 -5.634 -16.410 1.00 84.19 87 HIS A O 1
ATOM 725 N N . PRO A 1 88 ? 0.021 -6.161 -17.158 1.00 89.50 88 PRO A N 1
ATOM 726 C CA . PRO A 1 88 ? 0.640 -6.042 -15.852 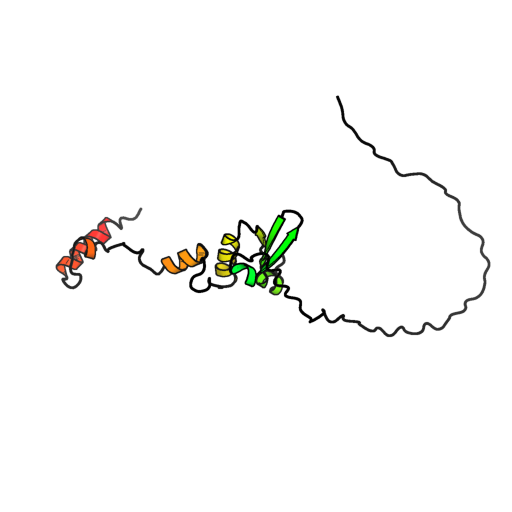1.00 89.50 88 PRO A CA 1
ATOM 727 C C . PRO A 1 88 ? 0.522 -4.615 -15.326 1.00 89.50 88 PRO A C 1
ATOM 729 O O . PRO A 1 88 ? 0.751 -3.638 -16.045 1.00 89.50 88 PRO A O 1
ATOM 732 N N . ARG A 1 89 ? 0.171 -4.492 -14.047 1.00 92.50 89 ARG A N 1
ATOM 733 C CA . ARG A 1 89 ? 0.036 -3.185 -13.415 1.00 92.50 89 ARG A CA 1
ATOM 734 C C . ARG A 1 89 ? 1.414 -2.543 -13.265 1.00 92.50 89 ARG A C 1
ATOM 736 O O . ARG A 1 89 ? 2.352 -3.168 -12.767 1.00 92.50 89 ARG A O 1
ATOM 743 N N . HIS A 1 90 ? 1.516 -1.300 -13.714 1.00 92.69 90 HIS A N 1
ATOM 744 C CA . HIS A 1 90 ? 2.731 -0.503 -13.655 1.00 92.69 90 HIS A CA 1
ATOM 745 C C . HIS A 1 90 ? 2.425 0.887 -13.105 1.00 92.69 90 HIS A C 1
ATOM 747 O O . HIS A 1 90 ? 1.300 1.376 -13.220 1.00 92.69 90 HIS A O 1
ATOM 753 N N . PHE A 1 91 ? 3.431 1.507 -12.502 1.00 92.19 91 PHE A N 1
ATOM 754 C CA . PHE A 1 91 ? 3.354 2.836 -11.911 1.00 92.19 91 PHE A CA 1
ATOM 755 C C . PHE A 1 91 ? 4.662 3.581 -12.150 1.00 92.19 91 PHE A C 1
ATOM 757 O O . PHE A 1 91 ? 5.712 2.964 -12.309 1.00 92.19 91 PHE A O 1
ATOM 764 N N . GLU A 1 92 ? 4.612 4.904 -12.159 1.00 90.81 92 GLU A N 1
ATOM 765 C CA . GLU A 1 92 ? 5.814 5.739 -12.186 1.00 90.81 92 GLU A CA 1
ATOM 766 C C . GLU A 1 92 ? 6.585 5.626 -10.867 1.00 90.81 92 GLU A C 1
ATOM 768 O O . GLU A 1 92 ? 6.005 5.338 -9.815 1.00 90.81 92 GLU A O 1
ATOM 773 N N . ALA A 1 93 ? 7.899 5.849 -10.919 1.00 85.38 93 ALA A N 1
ATOM 774 C CA . ALA A 1 93 ? 8.764 5.768 -9.746 1.00 85.38 93 ALA A CA 1
ATOM 775 C C . ALA A 1 93 ? 8.368 6.762 -8.641 1.00 85.38 93 ALA A C 1
ATOM 777 O O . ALA A 1 93 ? 8.447 6.413 -7.463 1.00 85.38 93 ALA A O 1
ATOM 778 N N . ASP A 1 94 ? 7.878 7.947 -9.008 1.00 86.88 94 ASP A N 1
ATOM 779 C CA . ASP A 1 94 ? 7.365 8.946 -8.061 1.00 86.88 94 ASP A CA 1
ATOM 780 C C . ASP A 1 94 ? 6.020 8.516 -7.449 1.00 86.88 94 ASP A C 1
ATOM 782 O O . ASP A 1 94 ? 5.713 8.791 -6.288 1.00 86.88 94 ASP A O 1
ATOM 786 N N . GLY A 1 95 ? 5.239 7.730 -8.196 1.00 87.19 95 GLY A N 1
ATOM 787 C CA . GLY A 1 95 ? 3.939 7.182 -7.808 1.00 87.19 95 GLY A CA 1
ATOM 788 C C . GLY A 1 95 ? 4.004 5.896 -6.978 1.00 87.19 95 GLY A C 1
ATOM 789 O O . GLY A 1 95 ? 3.046 5.119 -6.970 1.00 87.19 95 GLY A O 1
ATOM 790 N N . ILE A 1 96 ? 5.105 5.634 -6.270 1.00 87.94 96 ILE A N 1
ATOM 791 C CA . ILE A 1 96 ? 5.376 4.328 -5.648 1.00 87.94 96 ILE A CA 1
ATOM 792 C C . ILE A 1 96 ? 4.375 3.916 -4.555 1.00 87.94 96 ILE A C 1
ATOM 794 O O . ILE A 1 96 ? 4.227 2.734 -4.247 1.00 87.94 96 ILE A O 1
ATOM 798 N N . HIS A 1 97 ? 3.622 4.867 -3.993 1.00 90.50 97 HIS A N 1
ATOM 799 C CA . HIS A 1 97 ? 2.546 4.567 -3.045 1.00 90.50 97 HIS A CA 1
ATOM 800 C C . HIS A 1 97 ? 1.406 3.753 -3.682 1.00 90.50 97 HIS A C 1
ATOM 802 O O . HIS A 1 97 ? 0.772 2.928 -3.017 1.00 90.50 97 HIS A O 1
ATOM 808 N N . ASN A 1 98 ? 1.185 3.929 -4.988 1.00 92.88 98 ASN A N 1
ATOM 809 C CA . ASN A 1 98 ? 0.219 3.146 -5.753 1.00 92.88 98 ASN A CA 1
ATOM 810 C C . ASN A 1 98 ? 0.651 1.679 -5.863 1.00 92.88 98 ASN A C 1
ATOM 812 O O . ASN A 1 98 ? -0.196 0.787 -5.796 1.00 92.88 98 ASN A O 1
ATOM 816 N N . ALA A 1 99 ? 1.962 1.423 -5.929 1.00 92.38 99 ALA A N 1
ATOM 817 C CA . ALA A 1 99 ? 2.502 0.070 -5.871 1.00 92.38 99 ALA A CA 1
ATOM 818 C C . ALA A 1 99 ? 2.218 -0.589 -4.513 1.00 92.38 99 ALA A C 1
ATOM 820 O O . ALA A 1 99 ? 1.799 -1.741 -4.493 1.00 92.38 99 ALA A O 1
ATOM 821 N N . TYR A 1 100 ? 2.339 0.128 -3.386 1.00 93.69 100 TYR A N 1
ATOM 822 C CA . TYR A 1 100 ? 1.981 -0.430 -2.069 1.00 93.69 100 TYR A CA 1
ATOM 823 C C . TYR A 1 100 ? 0.512 -0.852 -2.004 1.00 93.69 100 TYR A C 1
ATOM 825 O O . TYR A 1 100 ? 0.199 -1.939 -1.525 1.00 93.69 100 TYR A O 1
ATOM 833 N N . ASN A 1 101 ? -0.393 -0.002 -2.500 1.00 94.31 101 ASN A N 1
ATOM 834 C CA . ASN A 1 101 ? -1.822 -0.309 -2.524 1.00 94.31 101 ASN A CA 1
ATOM 835 C C . ASN A 1 101 ? -2.123 -1.524 -3.411 1.00 94.31 101 ASN A C 1
ATOM 837 O O . ASN A 1 101 ? -2.901 -2.381 -3.013 1.00 94.31 101 ASN A O 1
ATOM 841 N N . HIS A 1 102 ? -1.493 -1.612 -4.584 1.00 94.94 102 HIS A N 1
ATOM 842 C CA . HIS A 1 102 ? -1.628 -2.752 -5.490 1.00 94.94 102 HIS A CA 1
ATOM 843 C C . HIS A 1 102 ? -1.108 -4.054 -4.863 1.00 94.94 102 HIS A C 1
ATOM 845 O O . HIS A 1 102 ? -1.807 -5.064 -4.861 1.00 94.94 102 HIS A O 1
ATOM 851 N N . LEU A 1 103 ? 0.087 -4.023 -4.265 1.00 94.12 103 LEU A N 1
ATOM 852 C CA . LEU A 1 103 ? 0.668 -5.170 -3.563 1.00 94.12 103 LEU A CA 1
ATOM 853 C C . LEU A 1 103 ? -0.254 -5.667 -2.441 1.00 94.12 103 LEU A C 1
ATOM 855 O O . LEU A 1 103 ? -0.458 -6.873 -2.306 1.00 94.12 103 LEU A O 1
ATOM 859 N N . PHE A 1 104 ? -0.860 -4.750 -1.687 1.00 94.38 104 PHE A N 1
ATOM 860 C CA . PHE A 1 104 ? -1.796 -5.100 -0.624 1.00 94.38 104 PHE A CA 1
ATOM 861 C C . PHE A 1 104 ? -3.127 -5.647 -1.162 1.00 94.38 104 PHE A C 1
ATOM 863 O O . PHE A 1 104 ? -3.549 -6.725 -0.753 1.00 94.38 104 PHE A O 1
ATOM 870 N N . ASN A 1 105 ? -3.775 -4.943 -2.094 1.00 94.12 105 ASN A N 1
ATOM 871 C CA . ASN A 1 105 ? -5.115 -5.291 -2.575 1.00 94.12 105 ASN A CA 1
ATOM 872 C C . ASN A 1 105 ? -5.126 -6.538 -3.471 1.00 94.12 105 ASN A C 1
ATOM 874 O O . ASN A 1 105 ? -5.978 -7.404 -3.307 1.00 94.12 105 ASN A O 1
ATOM 878 N N . ASP A 1 106 ? -4.187 -6.635 -4.414 1.00 93.12 106 ASP A N 1
ATOM 879 C CA . ASP A 1 106 ? -4.215 -7.651 -5.475 1.00 93.12 106 ASP A CA 1
ATOM 880 C C . ASP A 1 106 ? -3.340 -8.874 -5.157 1.00 93.12 106 ASP A C 1
ATOM 882 O O . ASP A 1 106 ? -3.476 -9.946 -5.766 1.00 93.12 106 ASP A O 1
ATOM 886 N N . HIS A 1 107 ? -2.392 -8.723 -4.228 1.00 93.00 107 HIS A N 1
ATOM 887 C CA . HIS A 1 107 ? -1.445 -9.776 -3.856 1.00 93.00 107 HIS A CA 1
ATOM 888 C C . HIS A 1 107 ? -1.422 -10.094 -2.358 1.00 93.00 107 HIS A C 1
ATOM 890 O O . HIS A 1 107 ? -0.774 -11.066 -1.977 1.00 93.00 107 HIS A O 1
ATOM 896 N N . GLY A 1 108 ? -2.124 -9.331 -1.512 1.00 91.12 108 GLY A N 1
ATOM 897 C CA . GLY A 1 108 ? -2.133 -9.546 -0.062 1.00 91.12 108 GLY A CA 1
ATOM 898 C C . GLY A 1 108 ? -0.782 -9.287 0.613 1.00 91.12 108 GLY A C 1
ATOM 899 O O . GLY A 1 108 ? -0.579 -9.685 1.760 1.00 91.12 108 GLY A O 1
ATOM 900 N N . ILE A 1 109 ? 0.158 -8.642 -0.082 1.00 91.94 109 ILE A N 1
ATOM 901 C CA . ILE A 1 109 ? 1.503 -8.364 0.422 1.00 91.94 109 ILE A CA 1
ATOM 902 C C . ILE A 1 109 ? 1.436 -7.101 1.280 1.00 91.94 109 ILE A C 1
ATOM 904 O O . ILE A 1 109 ? 1.139 -6.011 0.792 1.00 91.94 109 ILE A O 1
ATOM 908 N N . ARG A 1 110 ? 1.721 -7.259 2.572 1.00 92.38 110 ARG A N 1
ATOM 909 C CA . ARG A 1 110 ? 1.781 -6.163 3.547 1.00 92.38 110 ARG A CA 1
ATOM 910 C C . ARG A 1 110 ? 3.164 -5.528 3.581 1.00 92.38 110 ARG A C 1
ATOM 912 O O . ARG A 1 110 ? 4.160 -6.181 3.259 1.00 92.38 110 ARG A O 1
ATOM 919 N N . ALA A 1 111 ? 3.233 -4.272 4.013 1.00 90.62 111 ALA A N 1
ATOM 920 C CA . ALA A 1 111 ? 4.519 -3.635 4.238 1.00 90.62 111 ALA A CA 1
ATOM 921 C C . ALA A 1 111 ? 5.293 -4.363 5.356 1.00 90.62 111 ALA A C 1
ATOM 923 O O . ALA A 1 111 ? 4.708 -4.721 6.384 1.00 90.62 111 ALA A O 1
ATOM 924 N N . PRO A 1 112 ? 6.617 -4.546 5.202 1.00 89.06 112 PRO A N 1
ATOM 925 C CA . PRO A 1 112 ? 7.454 -5.060 6.277 1.00 89.06 112 PRO A CA 1
ATOM 926 C C . PRO A 1 112 ? 7.355 -4.191 7.546 1.00 89.06 112 PRO A C 1
ATOM 928 O O . PRO A 1 112 ? 7.090 -2.985 7.451 1.00 89.06 112 PRO A O 1
ATOM 931 N N . PRO A 1 113 ? 7.604 -4.758 8.740 1.00 86.38 113 PRO A N 1
ATOM 932 C CA . PRO A 1 113 ? 7.577 -3.995 9.983 1.00 86.38 113 PRO A CA 1
ATOM 933 C C . PRO A 1 113 ? 8.551 -2.810 9.914 1.00 86.38 113 PRO A C 1
ATOM 935 O O . PRO A 1 113 ? 9.672 -2.929 9.421 1.00 86.38 113 PRO A O 1
ATOM 938 N N . GLY A 1 114 ? 8.095 -1.639 10.365 1.00 84.38 114 GLY A N 1
ATOM 939 C CA . GLY A 1 114 ? 8.874 -0.397 10.311 1.00 84.38 114 GLY A CA 1
ATOM 940 C C . GLY A 1 114 ? 8.974 0.255 8.925 1.00 84.38 114 GLY A C 1
ATOM 941 O O . GLY A 1 114 ? 9.680 1.251 8.777 1.00 84.38 114 GLY A O 1
ATOM 942 N N . ARG A 1 115 ? 8.284 -0.261 7.898 1.00 88.19 115 ARG A N 1
ATOM 943 C CA . ARG A 1 115 ? 8.243 0.346 6.559 1.00 88.19 115 ARG A CA 1
ATOM 944 C C . ARG A 1 115 ? 6.933 1.081 6.294 1.00 88.19 115 ARG A C 1
ATOM 946 O O . ARG A 1 115 ? 5.908 0.857 6.937 1.00 88.19 115 ARG A O 1
ATOM 953 N N . THR A 1 116 ? 6.971 1.969 5.304 1.00 87.88 116 THR A N 1
ATOM 954 C CA . THR A 1 116 ? 5.805 2.741 4.876 1.00 87.88 116 THR A CA 1
ATOM 955 C C . THR A 1 116 ? 4.721 1.827 4.316 1.00 87.88 116 THR A C 1
ATOM 957 O O . THR A 1 116 ? 4.931 1.149 3.310 1.00 87.88 116 THR A O 1
ATOM 960 N N . LYS A 1 117 ? 3.549 1.865 4.951 1.00 90.31 117 LYS A N 1
ATOM 961 C CA . LYS A 1 117 ? 2.328 1.181 4.513 1.00 90.31 117 LYS A CA 1
ATOM 962 C C . LYS A 1 117 ? 1.596 1.962 3.428 1.00 90.31 117 LYS A C 1
ATOM 964 O O . LYS A 1 117 ? 1.561 3.197 3.476 1.00 90.31 117 LYS A O 1
ATOM 969 N N . GLY A 1 11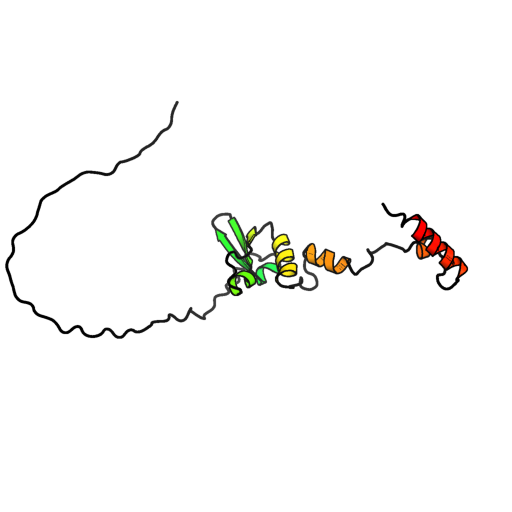8 ? 0.953 1.241 2.512 1.00 87.19 118 GLY A N 1
ATOM 970 C CA . GLY A 1 118 ? -0.010 1.819 1.574 1.00 87.19 118 GLY A CA 1
ATOM 971 C C . GLY A 1 118 ? -1.259 2.333 2.292 1.00 87.19 118 GLY A C 1
ATOM 972 O O . GLY A 1 118 ? -1.620 1.846 3.365 1.00 87.19 118 GLY A O 1
ATOM 973 N N . THR A 1 119 ? -1.949 3.310 1.709 1.00 90.25 119 THR A N 1
ATOM 974 C CA . THR A 1 119 ? -3.243 3.796 2.215 1.00 90.25 119 THR A CA 1
ATOM 975 C C . THR A 1 119 ? -4.266 2.675 2.397 1.00 90.25 119 THR A C 1
ATOM 977 O O . THR A 1 119 ? -5.015 2.705 3.368 1.00 90.25 119 THR A O 1
ATOM 980 N N . ALA A 1 120 ? -4.283 1.680 1.505 1.00 88.12 120 ALA A N 1
ATOM 981 C CA . ALA A 1 120 ? -5.198 0.547 1.587 1.00 88.12 120 ALA A CA 1
ATOM 982 C C . ALA A 1 120 ? -4.922 -0.308 2.833 1.00 88.12 120 ALA A C 1
ATOM 984 O O . ALA A 1 120 ? -5.842 -0.598 3.595 1.00 88.12 120 ALA A O 1
ATOM 985 N N . GLU A 1 121 ? -3.649 -0.607 3.101 1.00 89.94 121 GLU A N 1
ATOM 986 C CA . GLU A 1 121 ? -3.231 -1.327 4.306 1.00 89.94 121 GLU A CA 1
ATOM 987 C C . GLU A 1 121 ? -3.544 -0.522 5.575 1.00 89.94 121 GLU A C 1
ATOM 989 O O . GLU A 1 121 ? -4.120 -1.057 6.517 1.00 89.94 121 GLU A O 1
ATOM 994 N N . LYS A 1 122 ? -3.247 0.787 5.588 1.00 88.56 122 LYS A N 1
ATOM 995 C CA . LYS A 1 122 ? -3.572 1.663 6.727 1.00 88.56 122 LYS A CA 1
ATOM 996 C C . LYS A 1 122 ? -5.070 1.678 7.029 1.00 88.56 122 LYS A C 1
ATOM 998 O O . LYS A 1 122 ? -5.445 1.588 8.193 1.00 88.56 122 LYS A O 1
ATOM 1003 N N . LYS A 1 123 ? -5.913 1.771 5.994 1.00 87.38 123 LYS A N 1
ATOM 1004 C CA . LYS A 1 123 ? -7.377 1.734 6.127 1.00 87.38 123 LYS A CA 1
ATOM 1005 C C . LYS A 1 123 ? -7.868 0.383 6.646 1.00 87.38 123 LYS A C 1
ATOM 1007 O O . LYS A 1 123 ? -8.768 0.342 7.480 1.00 87.38 123 LYS A O 1
ATOM 1012 N N . ALA A 1 124 ? -7.281 -0.714 6.171 1.00 86.12 124 ALA A N 1
ATOM 1013 C CA . ALA A 1 124 ? -7.610 -2.052 6.652 1.00 86.12 124 ALA A CA 1
ATOM 1014 C C . ALA A 1 124 ? -7.231 -2.229 8.132 1.00 86.12 124 ALA A C 1
ATOM 1016 O O . ALA A 1 124 ? -8.034 -2.734 8.914 1.00 86.12 124 ALA A O 1
ATOM 1017 N N . ASP A 1 125 ? -6.054 -1.747 8.533 1.00 85.69 125 ASP A N 1
ATOM 1018 C CA . ASP A 1 125 ? -5.599 -1.791 9.924 1.00 85.69 125 ASP A CA 1
ATOM 1019 C C . ASP A 1 125 ? -6.430 -0.867 10.836 1.00 85.69 125 ASP A C 1
ATOM 1021 O O . ASP A 1 125 ? -6.656 -1.192 12.003 1.00 85.69 125 ASP A O 1
ATOM 1025 N N . SER A 1 126 ? -6.918 0.269 10.319 1.00 79.25 126 SER A N 1
ATOM 1026 C CA . SER A 1 126 ? -7.776 1.189 11.074 1.00 79.25 126 SER A CA 1
ATOM 1027 C C . SER A 1 126 ? -9.228 0.732 11.161 1.00 79.25 126 SER A C 1
ATOM 1029 O O . SER A 1 126 ? -9.899 1.090 12.116 1.00 79.25 126 SER A O 1
ATOM 1031 N N . LYS A 1 127 ? -9.742 -0.064 10.214 1.00 74.19 127 LYS A N 1
ATOM 1032 C CA . LYS A 1 127 ? -11.148 -0.511 10.238 1.00 74.19 127 LYS A CA 1
ATOM 1033 C C . LYS A 1 127 ? -11.484 -1.335 11.489 1.00 74.19 127 LYS A C 1
ATOM 1035 O O . LYS A 1 127 ? -12.610 -1.281 11.965 1.00 74.19 127 LYS A O 1
ATOM 1040 N N . ASN A 1 128 ? -10.497 -2.041 12.041 1.00 62.59 128 ASN A N 1
ATOM 1041 C CA . ASN A 1 128 ? -10.644 -2.836 13.263 1.00 62.59 128 ASN A CA 1
ATOM 1042 C C . ASN A 1 128 ? -10.073 -2.151 14.515 1.00 62.59 128 ASN A C 1
ATOM 1044 O O . ASN A 1 128 ? -10.157 -2.708 15.608 1.00 62.59 128 ASN A O 1
ATOM 1048 N N . ARG A 1 129 ? -9.478 -0.959 14.385 1.00 64.56 129 ARG A N 1
ATOM 1049 C CA . ARG A 1 129 ? -8.998 -0.179 15.529 1.00 64.56 129 ARG A CA 1
ATOM 1050 C C . ARG A 1 129 ? -9.911 1.009 15.744 1.00 64.56 129 ARG A C 1
ATOM 1052 O O . ARG A 1 129 ? -10.103 1.817 14.843 1.00 64.56 129 ARG A O 1
ATOM 1059 N N . ARG A 1 130 ? -10.389 1.178 16.978 1.00 62.00 130 ARG A N 1
ATOM 1060 C CA . ARG A 1 130 ? -10.926 2.477 17.388 1.00 62.00 130 ARG A CA 1
ATOM 1061 C C . ARG A 1 130 ? -9.853 3.536 17.102 1.00 62.00 130 ARG A C 1
ATOM 1063 O O . ARG A 1 130 ? -8.703 3.317 17.499 1.00 62.00 130 ARG A O 1
ATOM 1070 N N . PRO A 1 131 ? -10.178 4.624 16.383 1.00 63.38 131 PRO A N 1
ATOM 1071 C CA . PRO A 1 131 ? -9.239 5.710 16.159 1.00 63.38 131 PRO A CA 1
ATOM 1072 C C . PRO A 1 131 ? -8.642 6.138 17.497 1.00 63.38 131 PRO A C 1
ATOM 1074 O O . PRO A 1 131 ? -9.373 6.357 18.466 1.00 63.38 131 PRO A O 1
ATOM 1077 N N . THR A 1 132 ? -7.315 6.198 17.574 1.00 61.09 132 THR A N 1
ATOM 1078 C CA . THR A 1 132 ? -6.612 6.546 18.809 1.00 61.09 132 THR A CA 1
ATOM 1079 C C . THR A 1 132 ? -7.118 7.905 19.301 1.00 61.09 132 THR A C 1
ATOM 1081 O O . THR A 1 132 ? -6.954 8.903 18.606 1.00 61.09 132 THR A O 1
ATOM 1084 N N . GLY A 1 133 ? -7.764 7.937 20.471 1.00 66.00 133 GLY A N 1
ATOM 1085 C CA . GLY A 1 133 ? -8.328 9.158 21.060 1.00 66.00 133 GLY A CA 1
ATOM 1086 C C . GLY A 1 133 ? -9.852 9.303 20.979 1.00 66.00 133 GLY A C 1
ATOM 1087 O O . GLY A 1 133 ? -10.384 10.216 21.605 1.00 66.00 133 GLY A O 1
ATOM 1088 N N . GLN A 1 134 ? -10.578 8.414 20.291 1.00 72.56 134 GLN A N 1
ATOM 1089 C CA . GLN A 1 134 ? -12.041 8.383 20.402 1.00 72.56 134 GLN A CA 1
ATOM 1090 C C . GLN A 1 134 ? -12.468 7.676 21.693 1.00 72.56 134 GLN A C 1
ATOM 1092 O O . GLN A 1 134 ? -12.262 6.472 21.845 1.00 72.56 134 GLN A O 1
ATOM 1097 N N . ARG A 1 135 ? -13.065 8.442 22.612 1.00 79.56 135 ARG A N 1
ATOM 1098 C CA . ARG A 1 135 ? -13.773 7.920 23.788 1.00 79.56 135 ARG A CA 1
ATOM 1099 C C . ARG A 1 135 ? -15.212 7.592 23.415 1.00 79.56 135 ARG A C 1
ATOM 1101 O O . ARG A 1 135 ? -15.804 8.276 22.580 1.00 79.56 135 ARG A O 1
ATOM 1108 N N . THR A 1 136 ? -15.790 6.566 24.029 1.00 82.75 136 THR A N 1
ATOM 1109 C CA . THR A 1 136 ? -17.235 6.318 23.882 1.00 82.75 136 THR A CA 1
ATOM 1110 C C . THR A 1 136 ? -18.046 7.442 24.536 1.00 82.75 136 THR A C 1
ATOM 1112 O O . THR A 1 136 ? -17.537 8.181 25.383 1.00 82.75 136 THR A O 1
ATOM 1115 N N . LEU A 1 137 ? -19.325 7.587 24.164 1.00 81.69 137 LEU A N 1
ATOM 1116 C CA . LEU A 1 137 ? -20.234 8.507 24.864 1.00 81.69 137 LEU A CA 1
ATOM 1117 C C . LEU A 1 137 ? -20.342 8.146 26.352 1.00 81.69 137 LEU A C 1
ATOM 1119 O O . LEU A 1 137 ? -20.293 9.035 27.195 1.00 81.69 137 LEU A O 1
ATOM 1123 N N . ALA A 1 138 ? -20.385 6.847 26.667 1.00 85.75 138 ALA A N 1
ATOM 1124 C CA . ALA A 1 138 ? -20.368 6.347 28.039 1.00 85.75 138 ALA A CA 1
ATOM 1125 C C . ALA A 1 138 ? -19.098 6.774 28.794 1.00 85.75 138 ALA A C 1
ATOM 1127 O O . ALA A 1 138 ? -19.193 7.328 29.882 1.00 85.75 138 ALA A O 1
ATOM 1128 N N . GLU A 1 139 ? -17.915 6.629 28.189 1.00 85.50 139 GLU A N 1
ATOM 1129 C CA . GLU A 1 139 ? -16.647 7.079 28.788 1.00 85.50 139 GLU A CA 1
ATOM 1130 C C . GLU A 1 139 ? -16.584 8.601 28.964 1.00 85.50 139 GLU A C 1
ATOM 1132 O O . GLU A 1 139 ? -16.038 9.097 29.947 1.00 85.50 139 GLU A O 1
ATOM 1137 N N . SER A 1 140 ? -17.134 9.354 28.009 1.00 86.69 140 SER A N 1
ATOM 1138 C CA . SER A 1 140 ? -17.123 10.821 28.033 1.00 86.69 140 SER A CA 1
ATOM 1139 C C . SER A 1 140 ? -18.041 11.383 29.119 1.00 86.69 140 SER A C 1
ATOM 1141 O O . SER A 1 140 ? -17.702 12.378 29.757 1.00 86.69 140 SE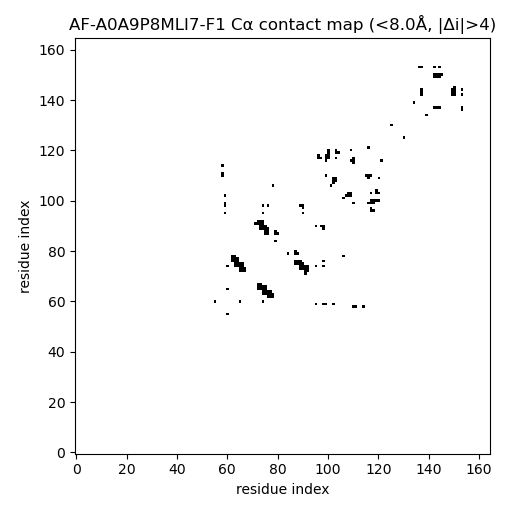R A O 1
ATOM 1143 N N . LEU A 1 141 ? -19.175 10.718 29.350 1.00 87.62 141 LEU A N 1
ATOM 1144 C CA . LEU A 1 141 ? -20.157 11.054 30.382 1.00 87.62 141 LEU A CA 1
ATOM 1145 C C . LEU A 1 141 ? -19.918 10.323 31.714 1.00 87.62 141 LEU A C 1
ATOM 1147 O O . LEU A 1 141 ? -20.658 10.561 32.662 1.00 87.62 141 LEU A O 1
ATOM 1151 N N . LYS A 1 142 ? -18.879 9.479 31.795 1.00 89.38 142 LYS A N 1
ATOM 1152 C CA . LYS A 1 142 ? -18.551 8.634 32.957 1.00 89.38 142 LYS A CA 1
ATOM 1153 C C . LYS A 1 142 ? -19.722 7.752 33.419 1.00 89.38 142 LYS A C 1
ATOM 1155 O O . LYS A 1 142 ? -19.913 7.584 34.616 1.00 89.38 142 LYS A O 1
ATOM 1160 N N . LEU A 1 143 ? -20.490 7.216 32.471 1.00 90.50 143 LEU A N 1
ATOM 1161 C CA . LEU A 1 143 ? -21.593 6.292 32.745 1.00 90.50 143 LEU A CA 1
ATOM 1162 C C . LEU A 1 143 ? -21.052 4.877 32.983 1.00 90.50 143 LEU A C 1
ATOM 1164 O O . LEU A 1 143 ? -20.230 4.390 32.199 1.00 90.50 143 LEU A O 1
ATOM 1168 N N . ASP A 1 144 ? -21.548 4.211 34.017 1.00 89.31 144 ASP A N 1
ATOM 1169 C CA . ASP A 1 144 ? -21.332 2.799 34.291 1.00 89.31 144 ASP A CA 1
ATOM 1170 C C . ASP A 1 144 ? -22.315 1.944 33.481 1.00 89.31 144 ASP A C 1
ATOM 1172 O O . ASP A 1 144 ? -23.532 2.004 33.637 1.00 89.31 144 ASP A O 1
ATOM 1176 N N . LEU A 1 145 ? -21.781 1.107 32.594 1.00 87.19 145 LEU A N 1
ATOM 1177 C CA . LEU A 1 145 ? -22.594 0.204 31.779 1.00 87.19 145 LEU A CA 1
ATOM 1178 C C . LEU A 1 145 ? -23.053 -1.046 32.548 1.00 87.19 145 LEU A C 1
ATOM 1180 O O . LEU A 1 145 ? -23.821 -1.834 31.995 1.00 87.19 145 LEU A O 1
ATOM 1184 N N . HIS A 1 146 ? -22.589 -1.242 33.786 1.00 90.31 146 HIS A N 1
ATOM 1185 C CA . HIS A 1 146 ? -23.051 -2.304 34.679 1.00 90.31 146 HIS A CA 1
ATOM 1186 C C . HIS A 1 146 ? -24.272 -1.903 35.516 1.00 90.31 146 HIS A C 1
ATOM 1188 O O . HIS A 1 146 ? -24.978 -2.794 35.992 1.00 90.31 146 HIS A O 1
ATOM 1194 N N . ASP A 1 147 ? -24.564 -0.604 35.649 1.00 93.94 147 ASP A N 1
ATOM 1195 C CA . ASP A 1 147 ? -25.824 -0.120 36.216 1.00 93.94 147 ASP A CA 1
ATOM 1196 C C . ASP A 1 147 ? -26.900 -0.061 35.111 1.00 93.94 147 ASP A C 1
ATOM 1198 O O . ASP A 1 147 ? -26.767 0.717 34.157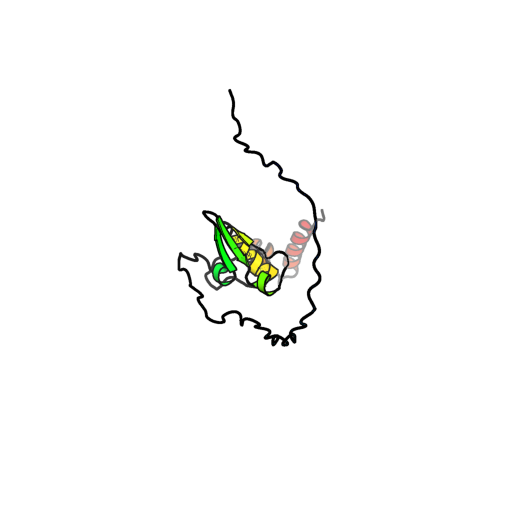 1.00 93.94 147 ASP A O 1
ATOM 1202 N N . PRO A 1 148 ? -28.007 -0.826 35.223 1.00 92.44 148 PRO A N 1
ATOM 1203 C CA . PRO A 1 148 ? -29.112 -0.776 34.265 1.00 92.44 148 PRO A CA 1
ATOM 1204 C C . PRO A 1 148 ? -29.664 0.637 34.028 1.00 92.44 148 PRO A C 1
ATOM 1206 O O . PRO A 1 148 ? -30.131 0.947 32.928 1.00 92.44 148 PRO A O 1
ATOM 1209 N N . ARG A 1 149 ? -29.615 1.511 35.041 1.00 93.69 149 ARG A N 1
ATOM 1210 C CA . ARG A 1 149 ? -30.093 2.893 34.942 1.00 93.69 149 ARG A CA 1
ATOM 1211 C C . ARG A 1 149 ? -29.179 3.741 34.062 1.00 93.69 149 ARG A C 1
ATOM 1213 O O . ARG A 1 149 ? -29.667 4.456 33.188 1.00 93.69 149 ARG A O 1
ATOM 1220 N N . GLU A 1 150 ? -27.871 3.669 34.269 1.00 93.75 150 GLU A N 1
ATOM 1221 C CA . GLU A 1 150 ? -26.894 4.437 33.490 1.00 93.75 150 GLU A CA 1
ATOM 1222 C C . GLU A 1 150 ? -26.714 3.867 32.076 1.00 93.75 150 GLU A C 1
ATOM 1224 O O . GLU A 1 150 ? -26.583 4.622 31.107 1.00 93.75 150 GLU A O 1
ATOM 1229 N N . GLN A 1 151 ? -26.868 2.551 31.914 1.00 93.19 151 GLN A N 1
ATOM 1230 C CA . GLN A 1 151 ? -26.972 1.912 30.606 1.00 93.19 151 GLN A CA 1
ATOM 1231 C C . GLN A 1 151 ? -28.191 2.415 29.814 1.00 93.19 151 GLN A C 1
ATOM 1233 O O . GLN A 1 151 ? -28.086 2.663 28.610 1.00 93.19 151 GLN A O 1
ATOM 1238 N N . ALA A 1 152 ? -29.344 2.618 30.466 1.00 92.25 152 ALA A N 1
ATOM 1239 C CA . ALA A 1 152 ? -30.526 3.185 29.816 1.00 92.25 152 ALA A CA 1
ATOM 1240 C C . ALA A 1 152 ? -30.283 4.620 29.318 1.00 92.25 152 ALA A C 1
ATOM 1242 O O . ALA A 1 152 ? -30.725 4.962 28.221 1.00 92.25 152 ALA A O 1
ATOM 1243 N N . ILE A 1 153 ? -29.525 5.426 30.071 1.00 90.75 153 ILE A N 1
ATOM 1244 C CA . ILE A 1 153 ? -29.109 6.774 29.655 1.00 90.75 153 ILE A CA 1
ATOM 1245 C C . ILE A 1 153 ? -28.219 6.690 28.408 1.00 90.75 153 ILE A C 1
ATOM 1247 O O . ILE A 1 153 ? -28.491 7.367 27.417 1.00 90.75 153 ILE A O 1
ATOM 1251 N N . ALA A 1 154 ? -27.199 5.826 28.410 1.00 90.56 154 ALA A N 1
ATOM 1252 C CA . ALA A 1 154 ? -26.332 5.626 27.246 1.00 90.56 154 ALA A CA 1
ATOM 1253 C C . ALA A 1 154 ? -27.122 5.173 26.000 1.00 90.56 154 ALA A C 1
ATOM 1255 O O . ALA A 1 154 ? -26.915 5.700 24.906 1.00 90.56 154 ALA A O 1
ATOM 1256 N N . ASN A 1 155 ? -28.068 4.246 26.170 1.00 90.38 155 ASN A N 1
ATOM 1257 C CA . ASN A 1 155 ? -28.933 3.760 25.093 1.00 90.38 155 ASN A CA 1
ATOM 1258 C C . ASN A 1 155 ? -29.870 4.850 24.550 1.00 90.38 155 ASN A C 1
ATOM 1260 O O . ASN A 1 155 ? -30.118 4.893 23.345 1.00 90.38 155 ASN A O 1
ATOM 1264 N N . ASP A 1 156 ? -30.380 5.737 25.408 1.00 90.88 156 ASP A N 1
ATOM 1265 C CA . ASP A 1 156 ? -31.192 6.880 24.982 1.00 90.88 156 ASP A CA 1
ATOM 1266 C C . ASP A 1 156 ? -30.373 7.861 24.133 1.00 90.88 156 ASP A C 1
ATOM 1268 O O . ASP A 1 156 ? -30.839 8.318 23.089 1.00 90.88 156 ASP A O 1
ATOM 1272 N N . PHE A 1 157 ? -29.114 8.118 24.507 1.00 87.56 157 PHE A N 1
ATOM 1273 C CA . PHE A 1 157 ? -28.202 8.912 23.681 1.00 87.56 157 PHE A CA 1
ATOM 1274 C C . PHE A 1 157 ? -27.981 8.284 22.302 1.00 87.56 157 PHE A C 1
ATOM 1276 O O . PHE A 1 157 ? -28.112 8.989 21.305 1.00 87.56 157 PHE A O 1
ATOM 1283 N N . ILE A 1 158 ? -27.706 6.978 22.225 1.00 87.31 158 ILE A N 1
ATOM 1284 C CA . ILE A 1 158 ? -27.510 6.276 20.943 1.00 87.31 158 ILE A CA 1
ATOM 1285 C C . ILE A 1 158 ? -28.745 6.444 20.043 1.00 87.31 158 ILE A C 1
ATOM 1287 O O . ILE A 1 158 ? -28.614 6.893 18.909 1.00 87.31 158 ILE A O 1
ATOM 1291 N N . LYS A 1 159 ? -29.953 6.208 20.574 1.00 87.31 159 LYS A N 1
ATOM 1292 C CA . LYS A 1 159 ? -31.217 6.351 19.825 1.00 87.31 159 LYS A CA 1
ATOM 1293 C C . LYS A 1 159 ? -31.479 7.766 19.310 1.00 87.31 159 LYS A C 1
ATOM 1295 O O . LYS A 1 159 ? -32.105 7.936 18.270 1.00 87.31 159 LYS A O 1
ATOM 1300 N N . ARG A 1 160 ? -31.055 8.795 20.049 1.00 83.12 160 ARG A N 1
ATOM 1301 C CA . ARG A 1 160 ? -31.227 10.196 19.630 1.00 83.12 160 ARG A CA 1
ATOM 1302 C C . ARG A 1 160 ? -30.321 10.572 18.459 1.00 83.12 160 ARG A C 1
ATOM 1304 O O .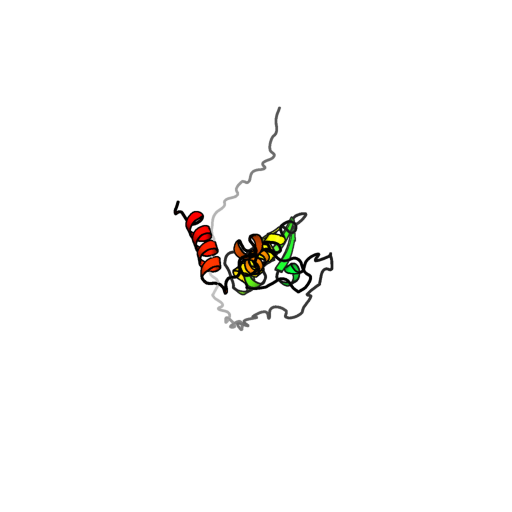 ARG A 1 160 ? -30.692 11.475 17.712 1.00 83.12 160 ARG A O 1
ATOM 1311 N N . PHE A 1 161 ? -29.174 9.906 18.318 1.00 78.69 161 PHE A N 1
ATOM 1312 C CA . PHE A 1 161 ? -28.254 10.084 17.193 1.00 78.69 161 PHE A CA 1
ATOM 1313 C C . PHE A 1 161 ? -28.582 9.160 16.007 1.00 78.69 161 PHE A C 1
ATOM 1315 O O . PHE A 1 161 ? -28.450 9.608 14.874 1.00 78.69 161 PHE A O 1
ATOM 1322 N N . ASP A 1 162 ? -29.099 7.948 16.246 1.00 72.12 162 ASP A N 1
ATOM 1323 C CA . ASP A 1 162 ? -29.601 7.002 15.223 1.00 72.12 162 ASP A CA 1
ATOM 1324 C C . ASP A 1 162 ? -31.001 7.376 14.692 1.00 72.12 162 ASP A C 1
ATOM 1326 O O . ASP A 1 162 ? -31.861 6.530 14.439 1.00 72.12 162 ASP A O 1
ATOM 1330 N N . LYS A 1 163 ? -31.272 8.672 14.517 1.00 68.69 163 LYS A N 1
ATOM 1331 C CA . LYS A 1 163 ? -32.437 9.088 13.734 1.00 68.69 163 LYS A CA 1
ATOM 1332 C C . LYS A 1 163 ? -32.083 8.936 12.260 1.00 68.69 163 LYS A C 1
ATOM 1334 O O . LYS A 1 163 ? -31.397 9.792 11.711 1.00 68.69 163 LYS A O 1
ATOM 1339 N N . GLU A 1 164 ? -32.539 7.825 11.686 1.00 60.25 164 GLU A N 1
ATOM 1340 C CA . GLU A 1 164 ? -32.598 7.524 10.251 1.00 60.25 164 GLU A CA 1
ATOM 1341 C C . GLU A 1 164 ? -32.759 8.809 9.409 1.00 60.25 164 GLU A C 1
ATOM 1343 O O . GLU A 1 164 ? -33.747 9.538 9.555 1.00 60.25 164 GLU A O 1
ATOM 1348 N N . VAL A 1 165 ? -31.765 9.076 8.556 1.00 47.66 165 VAL A N 1
ATOM 1349 C CA . VAL A 1 165 ? -31.861 9.941 7.369 1.00 47.66 165 VAL A CA 1
ATOM 1350 C C . VAL A 1 165 ? -31.953 9.030 6.160 1.00 47.66 165 VAL A C 1
ATOM 1352 O O . VAL A 1 165 ? -31.117 8.099 6.094 1.00 47.66 165 VAL A O 1
#

Sequence (165 aa):
MTSPDLCVDISDSGFGSVPNQRPAQRRILPVQPRPLYRLRRPFPQAMNTTNRARETRCWAWQFGYDIQKEDDRRWICQACIRKNTLHPRHFEADGIHNAYNHLFNDHGIRAPPGRTKGTAEKKADSKNRRPTGQRTLAESLKLDLHDPREQAIANDFIKRFDKEV

Organism: NCBI:txid111463

Mean predicted aligned error: 19.31 Å

Secondary structure (DSSP, 8-state):
----------------------------------------PPP----------S---SGGGGGEEEEEETTEEEEEEHHHHHTT-SS--EEESTTHHHHHHHHHHHH--PPPTTSPPPHHHHHHHHHTS--TT---HHHHHT--TTSHHHHHHHHHHHHHH----

Radius of gyration: 35.65 Å; Cα contacts (8 Å, |Δi|>4): 105; chains: 1; bounding box: 55×70×110 Å

Nearest PDB structures (foldseek):
  8eti-assembly1_3  TM=2.589E-01  e=8.176E-01  Schizosaccharomyces pombe
  7ohx-assembly1_3  TM=2.506E-01  e=5.928E-01  Saccharomyces cerevisiae S288C

Solvent-accessible surface area (backbone atoms only — not comparable to full-atom values): 11121 Å² total; per-residue (Å²): 139,76,85,83,85,89,83,84,84,84,86,84,90,84,90,84,83,89,87,84,91,77,92,77,78,92,76,85,71,84,80,73,83,74,79,84,73,80,76,72,72,73,75,78,91,69,84,75,84,65,74,70,80,71,72,71,87,50,78,66,57,82,53,29,47,83,48,75,54,95,91,49,45,32,41,32,37,44,65,37,52,77,69,65,44,95,73,50,58,65,41,46,60,90,47,48,60,58,52,37,29,46,36,32,75,80,65,66,46,71,59,58,90,96,50,86,62,19,69,58,53,51,50,59,60,43,74,80,39,79,61,90,86,74,71,52,71,41,67,73,70,68,46,49,76,85,41,71,69,42,33,49,52,49,52,51,54,50,55,71,68,66,60,86,128

Foldseek 3Di:
DDDDDDDDDDDDDDDDDDDDDDDDDDDPDPDDDDPPPPCPPDPPPDDDPPPPVPCPVADLLVQFDWDDDPPWTKTWGPVCVVVVPPDTDMDTPVRCLVSLLCCCPVVVDAGDPPGDHRPNVVCVVCVPDDPPPDDQPCRVVVFDCVDPVSVVVSVVVVVVVPPDD